Protein AF-A0A939ZT05-F1 (afdb_monomer_lite)

Secondary structure (DSSP, 8-state):
--HHHHHHHHHHHHHHHHHHHHHHHTS-HHHHHHHHHHHHHH----HHHHHHHHHHHGGGS-HHHHHHHHHHHHHHT-

Foldseek 3Di:
DDPVVVVVVVVVVVVVVVVVVVVLVPDDPVVNVVVVVVVVVVPPCDLVNLVVVLVVCVVVDDPVVSVVSVVVSVVSND

Sequence (78 aa):
MDVGEYIRKKERMKKNSESETAKYSSLSEEQLMQELFRVANASNVSNEELDAFFRNASPYLTPEQREKMKGLILQLKR

pLDDT: mean 77.36, std 10.28, range [52.59, 92.62]

Structure (mmCIF, N/CA/C/O backbone):
data_AF-A0A939ZT05-F1
#
_entry.id   AF-A0A939ZT05-F1
#
loop_
_atom_site.group_PDB
_atom_site.id
_atom_site.type_symbol
_atom_site.label_atom_id
_atom_site.label_alt_id
_atom_site.label_comp_id
_atom_site.label_asym_id
_atom_site.label_entity_id
_atom_site.label_seq_id
_atom_site.pdbx_PDB_ins_code
_atom_site.Cartn_x
_atom_site.Cartn_y
_atom_site.Cartn_z
_atom_site.occupancy
_atom_site.B_iso_or_equiv
_atom_site.auth_seq_id
_atom_site.auth_comp_id
_atom_site.auth_asym_id
_atom_site.auth_atom_id
_atom_site.pdbx_PDB_model_num
ATOM 1 N N . MET A 1 1 ? 24.154 16.986 -19.080 1.00 60.06 1 MET A N 1
ATOM 2 C CA . MET A 1 1 ? 23.596 15.702 -19.549 1.00 60.06 1 MET A CA 1
ATOM 3 C C . MET A 1 1 ? 23.769 15.683 -21.054 1.00 60.06 1 MET A C 1
ATOM 5 O O . MET A 1 1 ? 23.319 16.623 -21.697 1.00 60.06 1 MET A O 1
ATOM 9 N N . ASP A 1 2 ? 24.509 14.709 -21.577 1.00 85.62 2 ASP A N 1
ATOM 10 C CA . ASP A 1 2 ? 24.824 14.605 -23.004 1.00 85.62 2 ASP A CA 1
ATOM 11 C C . ASP A 1 2 ? 23.607 14.106 -23.808 1.00 85.62 2 ASP A C 1
ATOM 13 O O . ASP A 1 2 ? 22.854 13.239 -23.355 1.00 85.62 2 ASP A O 1
ATOM 17 N N . VAL A 1 3 ? 23.387 14.663 -25.001 1.00 75.31 3 VAL A N 1
ATOM 18 C CA . VAL A 1 3 ? 22.224 14.329 -25.847 1.00 75.31 3 VAL A CA 1
ATOM 19 C C . VAL A 1 3 ? 22.300 12.875 -26.331 1.00 75.31 3 VAL A C 1
ATOM 21 O O . VAL A 1 3 ? 21.273 12.195 -26.418 1.00 75.31 3 VAL A O 1
ATOM 24 N N . GLY A 1 4 ? 23.511 12.361 -26.571 1.00 79.19 4 GLY A N 1
ATOM 25 C CA . GLY A 1 4 ? 23.744 10.967 -26.945 1.00 79.19 4 GLY A CA 1
ATOM 26 C C . GLY A 1 4 ? 23.416 9.979 -25.822 1.00 79.19 4 GLY A C 1
ATOM 27 O O . GLY A 1 4 ? 22.911 8.885 -26.090 1.00 79.19 4 GLY A O 1
ATOM 28 N N . GLU A 1 5 ? 23.636 10.360 -24.562 1.00 75.31 5 GLU A N 1
ATOM 29 C CA . GLU A 1 5 ? 23.216 9.567 -23.398 1.00 75.31 5 GLU A CA 1
ATOM 30 C C . GLU A 1 5 ? 21.693 9.532 -23.224 1.00 75.31 5 GLU A C 1
ATOM 32 O O . GLU A 1 5 ? 21.128 8.475 -22.924 1.00 75.31 5 GLU A O 1
ATOM 37 N N . TYR A 1 6 ? 21.010 10.658 -23.449 1.00 75.75 6 TYR A N 1
ATOM 38 C CA . TYR A 1 6 ? 19.551 10.736 -23.332 1.00 75.75 6 TYR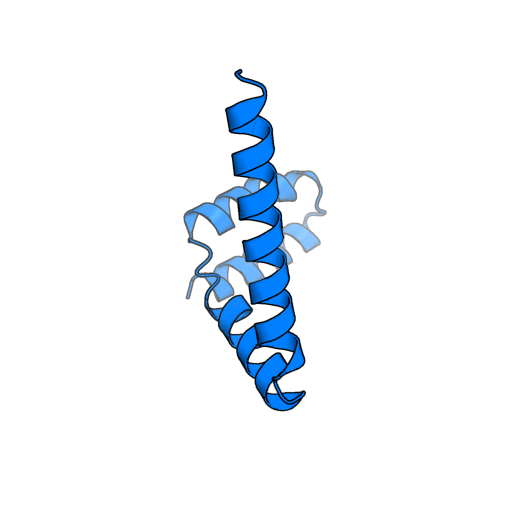 A CA 1
ATOM 39 C C . TYR A 1 6 ? 18.843 9.830 -24.350 1.00 75.75 6 TYR A C 1
ATOM 41 O O . TYR A 1 6 ? 17.924 9.088 -23.991 1.00 75.75 6 TYR A O 1
ATOM 49 N N . ILE A 1 7 ? 19.308 9.829 -25.604 1.00 80.69 7 ILE A N 1
ATOM 50 C CA . ILE A 1 7 ? 18.764 8.975 -26.670 1.00 80.69 7 ILE A CA 1
ATOM 51 C C . ILE A 1 7 ? 18.963 7.494 -26.324 1.00 80.69 7 ILE A C 1
ATOM 53 O O . ILE A 1 7 ? 17.997 6.729 -26.330 1.00 80.69 7 ILE A O 1
ATOM 57 N N . ARG A 1 8 ? 20.173 7.099 -25.904 1.00 80.00 8 ARG A N 1
ATOM 58 C CA . ARG A 1 8 ? 20.464 5.717 -25.478 1.00 80.00 8 ARG A CA 1
ATOM 59 C C . ARG A 1 8 ? 19.592 5.262 -24.308 1.00 80.00 8 ARG A C 1
ATOM 61 O O . ARG A 1 8 ? 19.131 4.120 -24.287 1.00 80.00 8 ARG A O 1
ATOM 68 N N . LYS A 1 9 ? 19.341 6.137 -23.330 1.00 76.06 9 LYS A N 1
ATOM 69 C CA . LYS A 1 9 ? 18.454 5.837 -22.197 1.00 76.06 9 LYS A CA 1
ATOM 70 C C . LYS A 1 9 ? 17.010 5.623 -22.658 1.00 76.06 9 LYS A C 1
ATOM 72 O O . LYS A 1 9 ? 16.369 4.667 -22.225 1.00 76.06 9 LYS A O 1
ATOM 77 N N . LYS A 1 10 ? 16.522 6.473 -23.564 1.00 73.56 10 LYS A N 1
ATOM 78 C CA . LYS A 1 10 ? 15.158 6.402 -24.101 1.00 73.56 10 LYS A CA 1
ATOM 79 C C . LYS A 1 10 ? 14.929 5.130 -24.926 1.00 73.56 10 LYS A C 1
ATOM 81 O O . LYS A 1 10 ? 13.897 4.484 -24.769 1.00 73.56 10 LYS A O 1
ATOM 86 N N . GLU A 1 11 ? 15.907 4.718 -25.731 1.00 72.12 11 GLU A N 1
ATOM 87 C CA . GLU A 1 11 ? 15.832 3.465 -26.495 1.00 72.12 11 GLU A CA 1
ATOM 88 C C . GLU A 1 11 ? 15.856 2.214 -25.607 1.00 72.12 11 GLU A C 1
ATOM 90 O O . GLU A 1 11 ? 15.115 1.266 -25.866 1.00 72.12 11 GLU A O 1
ATOM 95 N N . ARG A 1 12 ? 16.648 2.210 -24.523 1.00 69.00 12 ARG A N 1
ATOM 96 C CA . ARG A 1 12 ? 16.640 1.108 -23.541 1.00 69.00 12 ARG A CA 1
ATOM 97 C C . ARG A 1 12 ? 15.297 0.989 -22.823 1.00 69.00 12 ARG A C 1
ATOM 99 O O . ARG A 1 12 ? 14.801 -0.119 -22.660 1.00 69.00 12 ARG A O 1
ATOM 106 N N . MET A 1 13 ? 14.696 2.114 -22.434 1.00 64.69 13 MET A N 1
ATOM 107 C CA . MET A 1 13 ? 13.368 2.121 -21.810 1.00 64.69 13 MET A CA 1
ATOM 108 C C . MET A 1 13 ? 12.290 1.596 -22.762 1.00 64.69 13 MET A C 1
ATOM 110 O O . MET A 1 13 ? 11.473 0.779 -22.350 1.00 64.69 13 MET A O 1
AT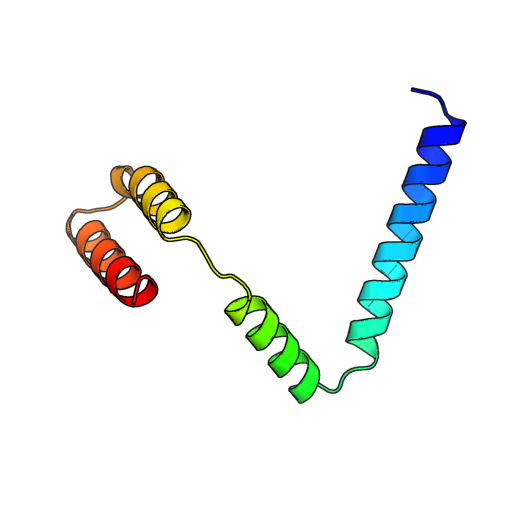OM 114 N N . LYS A 1 14 ? 12.340 1.995 -24.040 1.00 65.75 14 LYS A N 1
ATOM 115 C CA . LYS A 1 14 ? 11.404 1.522 -25.067 1.00 65.75 14 LYS A CA 1
ATOM 116 C C . LYS A 1 14 ? 11.511 0.009 -25.295 1.00 65.75 14 LYS A C 1
ATOM 118 O O . LYS A 1 14 ? 10.496 -0.683 -25.258 1.00 65.75 14 LYS A O 1
ATOM 123 N N . LYS A 1 15 ? 12.735 -0.517 -25.424 1.00 65.56 15 LYS A N 1
ATOM 124 C CA . LYS A 1 15 ? 12.979 -1.967 -25.533 1.00 65.56 15 LYS A CA 1
ATOM 125 C C . LYS A 1 15 ? 12.491 -2.745 -24.309 1.00 65.56 15 LYS A C 1
ATOM 127 O O . LYS A 1 15 ? 11.917 -3.817 -24.472 1.00 65.56 15 LYS A O 1
ATOM 132 N N . ASN A 1 16 ? 12.675 -2.207 -23.101 1.00 66.81 16 ASN A N 1
ATOM 133 C CA . ASN A 1 16 ? 12.159 -2.843 -21.887 1.00 66.81 16 ASN A CA 1
ATOM 134 C C . ASN A 1 16 ? 10.626 -2.913 -21.900 1.00 66.81 16 ASN A C 1
ATOM 136 O O . ASN A 1 16 ? 10.081 -4.000 -21.722 1.00 66.81 16 ASN A O 1
ATOM 140 N N . SER A 1 17 ? 9.944 -1.799 -22.199 1.00 62.38 17 SER A N 1
ATOM 141 C CA . SER A 1 17 ? 8.475 -1.762 -22.253 1.00 62.38 17 SER A CA 1
ATOM 142 C C . SER A 1 17 ? 7.884 -2.677 -23.332 1.00 62.38 17 SER A C 1
ATOM 144 O O . SER A 1 17 ? 6.866 -3.329 -23.104 1.00 62.38 17 SER A O 1
ATOM 146 N N . GLU A 1 18 ? 8.534 -2.771 -24.497 1.00 65.50 18 GLU A N 1
ATOM 147 C CA . GLU A 1 18 ? 8.123 -3.680 -25.576 1.00 65.50 18 GLU A CA 1
ATOM 148 C C . GLU A 1 18 ? 8.296 -5.154 -25.170 1.00 65.50 18 GLU A C 1
ATOM 150 O O . GLU A 1 18 ? 7.458 -5.989 -25.501 1.00 65.50 18 GLU A O 1
ATOM 155 N N . SER A 1 19 ? 9.334 -5.486 -24.395 1.00 64.69 19 SER A N 1
ATOM 156 C CA . SER A 1 19 ? 9.542 -6.860 -23.918 1.00 64.69 19 SER A CA 1
ATOM 157 C C . SER A 1 19 ? 8.561 -7.276 -22.816 1.00 64.69 19 SER A C 1
ATOM 159 O O . SER A 1 19 ? 8.124 -8.425 -22.782 1.00 64.69 19 SER A O 1
ATOM 161 N N . GLU A 1 20 ? 8.167 -6.350 -21.937 1.00 63.12 20 GLU A N 1
ATOM 162 C CA . GLU A 1 20 ? 7.192 -6.631 -20.880 1.00 63.12 20 GLU A CA 1
ATOM 163 C C . GLU A 1 20 ? 5.792 -6.809 -21.464 1.00 63.12 20 GLU A C 1
ATOM 165 O O . GLU A 1 20 ? 5.094 -7.761 -21.129 1.00 63.12 20 GLU A O 1
ATOM 170 N N . THR A 1 21 ? 5.403 -5.955 -22.409 1.00 65.88 21 THR A N 1
ATOM 171 C CA . THR A 1 21 ? 4.114 -6.089 -23.103 1.00 65.88 21 THR A CA 1
ATOM 172 C C . THR A 1 21 ? 4.030 -7.365 -23.941 1.00 65.88 21 THR A C 1
ATOM 174 O O . THR A 1 21 ? 2.993 -8.027 -23.921 1.00 65.88 21 THR A O 1
ATOM 177 N N . ALA A 1 22 ? 5.123 -7.776 -24.595 1.00 73.44 22 ALA A N 1
ATOM 178 C CA . ALA A 1 22 ? 5.198 -9.050 -25.315 1.00 73.44 22 ALA A CA 1
ATOM 179 C C . ALA A 1 22 ? 5.091 -10.283 -24.393 1.00 73.44 22 ALA A C 1
ATOM 181 O O . ALA A 1 22 ? 4.569 -11.331 -24.783 1.00 73.44 22 ALA A O 1
ATOM 182 N N . LYS A 1 23 ? 5.573 -10.166 -23.151 1.00 68.50 23 LYS A N 1
ATOM 18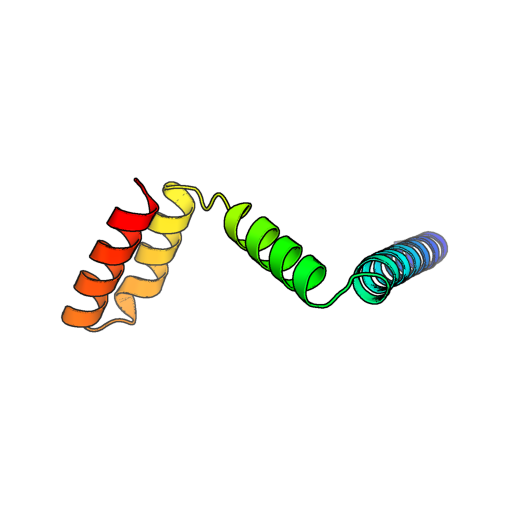3 C CA . LYS A 1 23 ? 5.478 -11.235 -22.152 1.00 68.50 23 LYS A CA 1
ATOM 184 C C . LYS A 1 23 ? 4.029 -11.493 -21.743 1.00 68.50 23 LYS A C 1
ATOM 186 O O . LYS A 1 23 ? 3.641 -12.644 -21.610 1.00 68.50 23 LYS A O 1
ATOM 191 N N . TYR A 1 24 ? 3.232 -10.442 -21.564 1.00 68.06 24 TYR A N 1
ATOM 192 C CA . TYR A 1 24 ? 1.837 -10.571 -21.133 1.00 68.06 24 TYR A CA 1
ATOM 193 C C . TYR A 1 24 ? 0.865 -10.844 -22.285 1.00 68.06 24 TYR A C 1
ATOM 195 O O . TYR A 1 24 ? -0.172 -11.458 -22.066 1.00 68.06 24 TYR A O 1
ATOM 203 N N . SER A 1 25 ? 1.202 -10.447 -23.516 1.00 74.19 25 SER A N 1
ATOM 204 C CA . SER A 1 25 ? 0.364 -10.705 -24.695 1.00 74.19 25 SER A CA 1
ATOM 205 C C . SER A 1 25 ? 0.354 -12.168 -25.149 1.00 74.19 25 SER A C 1
ATOM 207 O O . SER A 1 25 ? -0.524 -12.563 -25.910 1.00 74.19 25 SER A O 1
ATOM 209 N N . SER A 1 26 ? 1.324 -12.966 -24.697 1.00 79.75 26 SER A N 1
ATOM 210 C CA . SER A 1 26 ? 1.452 -14.392 -25.021 1.00 79.75 26 SER A CA 1
ATOM 211 C C . SER A 1 26 ? 0.898 -15.327 -23.939 1.00 79.75 26 SER A C 1
ATOM 213 O O . SER A 1 26 ? 0.878 -16.541 -24.141 1.00 79.75 26 SER A O 1
ATOM 215 N N . LEU A 1 27 ? 0.435 -14.786 -22.806 1.00 79.75 27 LEU A N 1
ATOM 216 C CA . LEU A 1 27 ? -0.166 -15.567 -21.726 1.00 79.75 27 LEU A CA 1
ATOM 217 C C . LEU A 1 27 ? -1.663 -15.767 -21.966 1.00 79.75 27 LEU A C 1
ATOM 219 O O . LEU A 1 27 ? -2.365 -14.863 -22.416 1.00 79.75 27 LEU A O 1
ATOM 223 N N . SER A 1 28 ? -2.159 -16.951 -21.609 1.00 83.19 28 SER A N 1
ATOM 224 C CA . SER A 1 28 ? -3.602 -17.161 -21.460 1.00 83.19 28 SER A CA 1
ATOM 225 C C . SER A 1 28 ? -4.153 -16.337 -20.290 1.00 83.19 28 SER A C 1
ATOM 227 O O . SER A 1 28 ? -3.414 -15.967 -19.378 1.00 83.19 28 SER A O 1
ATOM 229 N N . GLU A 1 29 ? -5.460 -16.075 -20.290 1.00 74.38 29 GLU A N 1
ATOM 230 C CA . GLU A 1 29 ? -6.134 -15.290 -19.246 1.00 74.38 29 GLU A CA 1
ATOM 231 C C . GLU A 1 29 ? -5.887 -15.851 -17.834 1.00 74.38 29 GLU A C 1
ATOM 233 O O . GLU A 1 29 ? -5.551 -15.106 -16.915 1.00 74.38 29 GLU A O 1
ATOM 238 N N . GLU A 1 30 ? -5.953 -17.174 -17.669 1.00 74.94 30 GLU A N 1
ATOM 239 C CA . GLU A 1 30 ? -5.678 -17.842 -16.391 1.00 74.94 30 GLU A CA 1
ATOM 240 C C . GLU A 1 30 ? -4.227 -17.655 -15.932 1.00 74.94 30 GLU A C 1
ATOM 242 O O . GLU A 1 30 ? -3.974 -17.400 -14.755 1.00 74.94 30 GLU A O 1
ATOM 247 N N . GLN A 1 31 ? -3.264 -17.725 -16.852 1.00 74.81 31 GLN A N 1
ATOM 248 C CA . GLN A 1 31 ? -1.850 -17.507 -16.534 1.00 74.81 31 GLN A CA 1
ATOM 249 C C . GLN A 1 31 ? -1.550 -16.037 -16.239 1.00 74.81 31 GLN A C 1
ATOM 251 O O . GLN A 1 31 ? -0.739 -15.738 -15.361 1.00 74.81 31 GLN A O 1
ATOM 256 N N . LEU A 1 32 ? -2.226 -15.119 -16.932 1.00 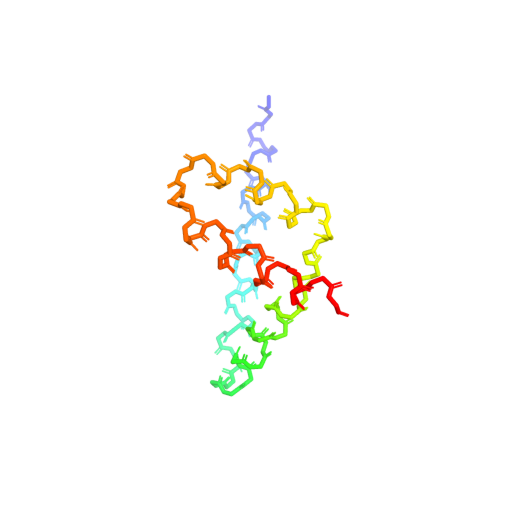76.44 32 LEU A N 1
ATOM 257 C CA . LEU A 1 32 ? -2.155 -13.690 -16.661 1.00 76.44 32 LEU A CA 1
ATOM 258 C C . LEU A 1 32 ? -2.680 -13.390 -15.250 1.00 76.44 32 LEU A C 1
ATOM 260 O O . LEU A 1 32 ? -2.022 -12.688 -14.486 1.00 76.44 32 LEU A O 1
ATOM 264 N N . MET A 1 33 ? -3.820 -13.978 -14.873 1.00 74.62 33 MET A N 1
ATOM 265 C CA . MET A 1 33 ? -4.371 -13.864 -13.522 1.00 74.62 33 MET A CA 1
ATOM 266 C C 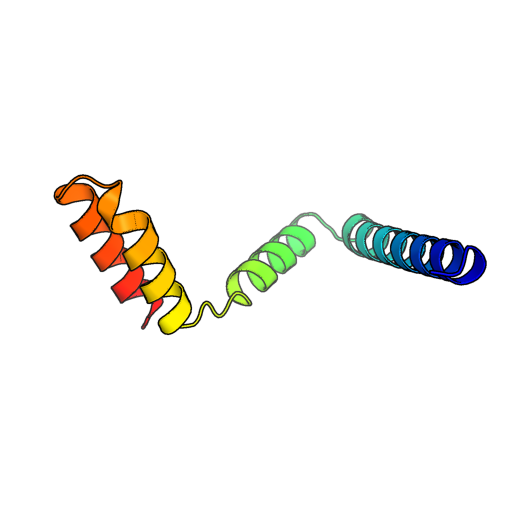. MET A 1 33 ? -3.425 -14.447 -12.471 1.00 74.62 33 MET A C 1
ATOM 268 O O . MET A 1 33 ? -3.167 -13.793 -11.465 1.00 74.62 33 MET A O 1
ATOM 272 N N . GLN A 1 34 ? -2.853 -15.632 -12.698 1.00 75.31 34 GLN A N 1
ATOM 273 C CA . GLN A 1 34 ? -1.886 -16.229 -11.771 1.00 75.31 34 GLN A CA 1
ATOM 274 C C . GLN A 1 34 ? -0.629 -15.370 -11.591 1.00 75.31 34 GLN A C 1
ATOM 276 O O . GLN A 1 34 ? -0.148 -15.233 -10.469 1.00 75.31 34 GLN A O 1
ATOM 281 N N . GLU A 1 35 ? -0.111 -14.760 -12.658 1.00 72.38 35 GLU A N 1
ATOM 282 C CA . GLU A 1 35 ? 1.001 -13.806 -12.574 1.00 72.38 35 GLU A CA 1
ATOM 283 C C . GLU A 1 35 ? 0.613 -12.547 -11.797 1.00 72.38 35 GLU A C 1
ATOM 285 O O . GLU A 1 35 ? 1.360 -12.128 -10.917 1.00 72.38 35 GLU A O 1
ATOM 290 N N . LEU A 1 36 ? -0.570 -11.980 -12.047 1.00 69.31 36 LEU A N 1
ATOM 291 C CA . LEU A 1 36 ? -1.071 -10.825 -11.298 1.00 69.31 36 LEU A CA 1
ATOM 292 C C . LEU A 1 36 ? -1.220 -11.142 -9.806 1.00 69.31 36 LEU A C 1
ATOM 294 O O . LEU A 1 36 ? -0.771 -10.362 -8.967 1.00 69.31 36 LEU A O 1
ATOM 298 N N . PHE A 1 37 ? -1.771 -12.309 -9.464 1.00 68.00 37 PHE A N 1
ATOM 299 C CA . PHE A 1 37 ? -1.862 -12.772 -8.080 1.00 68.00 37 PHE A CA 1
ATOM 300 C C . PHE A 1 37 ? -0.490 -13.059 -7.476 1.00 68.00 37 PHE A C 1
ATOM 302 O O . PHE A 1 37 ? -0.271 -12.747 -6.312 1.00 68.00 37 PHE A O 1
ATOM 309 N N . ARG A 1 38 ? 0.458 -13.603 -8.246 1.00 68.00 38 ARG A N 1
ATOM 310 C CA . ARG A 1 38 ? 1.829 -13.839 -7.782 1.00 68.00 38 ARG A CA 1
ATOM 311 C C . ARG A 1 38 ? 2.564 -12.533 -7.516 1.00 68.00 38 ARG A C 1
ATOM 313 O O . ARG A 1 38 ? 3.254 -12.444 -6.512 1.00 68.00 38 ARG A O 1
ATOM 320 N N . VAL A 1 39 ? 2.415 -11.530 -8.377 1.00 63.09 39 VAL A N 1
ATOM 321 C CA . VAL A 1 39 ? 2.990 -10.191 -8.181 1.00 63.09 39 VAL A CA 1
ATOM 322 C C . VAL A 1 39 ? 2.346 -9.508 -6.975 1.00 63.09 39 VAL A C 1
ATOM 324 O O . VAL A 1 39 ? 3.063 -8.958 -6.145 1.00 63.09 39 VAL A O 1
ATOM 327 N N . ALA A 1 40 ? 1.025 -9.622 -6.814 1.00 58.47 40 ALA A N 1
ATOM 328 C CA . ALA A 1 40 ? 0.317 -9.120 -5.638 1.00 58.47 40 ALA A CA 1
ATOM 329 C C . ALA A 1 40 ? 0.728 -9.842 -4.337 1.00 58.47 40 ALA A C 1
ATOM 331 O O . ALA A 1 40 ? 0.864 -9.197 -3.300 1.00 58.47 40 ALA A O 1
ATOM 332 N N . ASN A 1 41 ? 0.998 -11.151 -4.383 1.00 59.34 41 ASN A N 1
ATOM 333 C CA . ASN A 1 41 ? 1.555 -11.909 -3.253 1.00 59.34 41 ASN A CA 1
ATOM 334 C C . ASN A 1 41 ? 3.050 -11.645 -3.028 1.00 59.34 41 ASN A C 1
ATOM 336 O O . ASN A 1 41 ? 3.546 -11.853 -1.927 1.00 59.34 41 ASN A O 1
ATOM 340 N N . ALA A 1 42 ? 3.784 -11.220 -4.058 1.00 52.59 42 ALA A N 1
ATOM 341 C CA . ALA A 1 42 ? 5.200 -10.874 -3.966 1.00 52.59 42 ALA A CA 1
ATOM 342 C C . ALA A 1 42 ? 5.425 -9.465 -3.402 1.00 52.59 42 ALA A C 1
ATOM 344 O O . ALA A 1 42 ? 6.560 -9.133 -3.049 1.00 52.59 42 ALA A O 1
ATOM 345 N N . SER A 1 43 ? 4.369 -8.655 -3.265 1.00 57.47 43 SER A N 1
ATOM 346 C CA . SER A 1 43 ? 4.361 -7.496 -2.372 1.00 57.47 43 SER A CA 1
ATOM 347 C C . SER A 1 43 ? 4.454 -7.980 -0.921 1.00 57.47 43 SER A C 1
ATOM 349 O O . SER A 1 43 ? 3.482 -7.979 -0.173 1.00 57.47 43 SER A O 1
ATOM 351 N N . ASN A 1 44 ? 5.654 -8.397 -0.518 1.00 65.56 44 ASN A N 1
ATOM 352 C CA . ASN A 1 44 ? 6.048 -8.504 0.879 1.00 65.56 44 ASN A CA 1
ATOM 353 C C . ASN A 1 44 ? 6.134 -7.082 1.433 1.00 65.56 44 ASN A C 1
ATOM 355 O O . ASN A 1 44 ? 7.224 -6.532 1.576 1.00 65.56 44 ASN A O 1
ATOM 359 N N . VAL A 1 45 ? 4.977 -6.462 1.662 1.00 71.94 45 VAL A N 1
ATOM 360 C CA . VAL A 1 45 ? 4.916 -5.164 2.325 1.00 71.94 45 VAL A CA 1
ATOM 361 C C . VAL A 1 45 ? 5.489 -5.375 3.715 1.00 71.94 45 VAL A C 1
ATOM 363 O O . VAL A 1 45 ? 4.995 -6.210 4.478 1.00 71.94 45 VAL A O 1
ATOM 366 N N . SER A 1 46 ? 6.569 -4.671 4.030 1.00 83.06 46 SER A N 1
ATOM 367 C CA . SER A 1 46 ? 7.225 -4.863 5.313 1.00 83.06 46 SER A CA 1
ATOM 368 C C . SER A 1 46 ? 6.315 -4.382 6.445 1.00 83.06 46 SER A C 1
ATOM 370 O O . SER A 1 46 ? 5.464 -3.500 6.280 1.00 83.06 46 SER A O 1
ATOM 372 N N . ASN A 1 47 ? 6.519 -4.922 7.647 1.00 83.75 47 ASN A N 1
ATOM 373 C CA . ASN A 1 47 ? 5.792 -4.454 8.828 1.00 83.75 47 ASN A CA 1
ATOM 374 C C . ASN A 1 47 ? 5.967 -2.940 9.050 1.00 83.75 47 ASN A C 1
ATOM 376 O O . ASN A 1 47 ? 5.052 -2.285 9.552 1.00 83.75 47 ASN A O 1
ATOM 380 N N . GLU A 1 48 ? 7.118 -2.398 8.650 1.00 85.88 48 GLU A N 1
ATOM 381 C CA . GLU A 1 48 ? 7.466 -0.980 8.738 1.00 85.88 48 GLU A CA 1
ATOM 382 C C . GLU A 1 48 ? 6.712 -0.143 7.699 1.00 85.88 48 GLU A C 1
ATOM 384 O O . GLU A 1 48 ? 6.226 0.940 8.029 1.00 85.88 48 GLU A O 1
ATOM 389 N N . GLU A 1 49 ? 6.555 -0.652 6.475 1.00 84.94 49 GLU A N 1
ATOM 390 C CA . GLU A 1 49 ? 5.764 -0.020 5.413 1.00 84.94 49 GLU A CA 1
ATOM 391 C C . GLU A 1 49 ? 4.276 0.021 5.776 1.00 84.94 49 GLU A C 1
ATOM 393 O O . GLU A 1 49 ? 3.629 1.056 5.601 1.00 84.94 49 GLU A O 1
ATOM 398 N N . LEU A 1 50 ? 3.747 -1.051 6.373 1.00 84.62 50 LEU A N 1
ATOM 399 C CA . LEU A 1 50 ? 2.377 -1.079 6.896 1.00 84.62 50 LEU A CA 1
ATOM 400 C C . LEU A 1 50 ? 2.175 -0.058 8.030 1.00 84.62 50 LEU A C 1
ATOM 402 O O . LEU A 1 50 ? 1.159 0.639 8.067 1.00 84.62 50 LEU A O 1
ATOM 406 N N . ASP A 1 51 ? 3.150 0.087 8.933 1.00 86.25 51 ASP A N 1
ATOM 407 C CA . ASP A 1 51 ? 3.088 1.087 10.008 1.00 86.25 51 ASP A CA 1
ATOM 408 C C . ASP A 1 51 ? 3.251 2.521 9.497 1.00 86.25 51 ASP A C 1
ATOM 410 O O . ASP A 1 51 ? 2.662 3.455 10.049 1.00 86.25 51 ASP A O 1
ATOM 414 N N . ALA A 1 52 ? 4.072 2.728 8.467 1.00 88.62 52 ALA A N 1
ATOM 415 C CA . ALA A 1 52 ? 4.218 4.021 7.808 1.00 88.62 52 ALA A CA 1
ATOM 416 C C . ALA A 1 52 ? 2.917 4.412 7.097 1.00 88.62 52 ALA A C 1
ATOM 418 O O . ALA A 1 52 ? 2.419 5.523 7.288 1.00 88.62 52 ALA A O 1
ATOM 419 N N . PHE A 1 53 ? 2.314 3.477 6.361 1.00 87.81 53 PHE A N 1
ATOM 420 C CA . PHE A 1 53 ? 1.011 3.659 5.732 1.00 87.81 53 PHE A CA 1
ATOM 421 C C . PHE A 1 53 ? -0.065 4.013 6.764 1.00 87.81 53 PHE A C 1
ATOM 423 O O . PHE A 1 53 ? -0.765 5.014 6.601 1.00 87.81 53 PHE A O 1
ATOM 430 N N . PHE A 1 54 ? -0.146 3.267 7.873 1.00 88.62 54 PHE A N 1
ATOM 431 C CA . PHE A 1 54 ? -1.115 3.550 8.931 1.00 88.62 54 PHE A CA 1
ATOM 432 C C . PHE A 1 54 ? -0.937 4.948 9.518 1.00 88.62 54 PHE A C 1
ATOM 434 O O . PHE A 1 54 ? -1.913 5.682 9.659 1.00 88.62 54 PHE A O 1
ATOM 441 N N . ARG A 1 55 ? 0.301 5.339 9.843 1.00 90.44 55 ARG A N 1
ATOM 442 C CA . ARG A 1 55 ? 0.604 6.664 10.405 1.00 90.44 55 ARG A CA 1
ATOM 443 C C . ARG A 1 55 ? 0.222 7.798 9.459 1.00 90.44 55 ARG A C 1
ATOM 445 O O . ARG A 1 55 ? -0.315 8.797 9.929 1.00 90.44 55 ARG A O 1
ATOM 452 N N . ASN A 1 56 ? 0.435 7.619 8.158 1.00 90.12 56 ASN A N 1
ATOM 453 C CA . ASN A 1 56 ? 0.103 8.620 7.146 1.00 90.12 56 ASN A CA 1
ATOM 454 C C . ASN A 1 56 ? -1.405 8.707 6.870 1.00 90.12 56 ASN A C 1
ATOM 456 O O . ASN A 1 56 ? -1.923 9.799 6.663 1.00 90.12 56 ASN A O 1
ATOM 460 N N . ALA A 1 57 ? -2.123 7.582 6.889 1.00 84.38 57 ALA A N 1
ATOM 461 C CA . ALA A 1 57 ? -3.560 7.543 6.617 1.00 84.38 57 ALA A CA 1
ATOM 462 C C . ALA A 1 57 ? -4.418 7.894 7.848 1.00 84.38 57 ALA A C 1
ATOM 464 O O . ALA A 1 57 ? -5.474 8.508 7.717 1.00 84.38 57 ALA A O 1
ATOM 465 N N . SER A 1 58 ? -3.958 7.552 9.054 1.00 84.06 58 SER A N 1
ATOM 466 C CA . SER A 1 58 ? -4.675 7.709 10.330 1.00 84.06 58 SER A CA 1
ATOM 467 C C . SER A 1 58 ? -5.282 9.105 10.589 1.00 84.06 58 SER A C 1
ATOM 469 O O . SER A 1 58 ? -6.408 9.151 11.098 1.00 84.06 58 SER A O 1
ATOM 471 N N . PRO A 1 59 ? -4.635 10.240 10.245 1.00 91.69 59 PRO A N 1
ATOM 472 C CA . PRO A 1 59 ? -5.207 11.580 10.424 1.00 91.69 59 PRO A CA 1
ATOM 473 C C . PRO A 1 59 ? -6.441 11.867 9.560 1.00 91.69 59 PRO A C 1
ATOM 475 O O . PRO A 1 59 ? -7.241 12.724 9.921 1.00 91.69 59 PRO A O 1
ATOM 478 N N . TYR A 1 60 ? -6.604 11.157 8.441 1.00 92.62 60 TYR A N 1
ATOM 479 C CA . TYR A 1 60 ? -7.690 11.366 7.477 1.00 92.62 60 TYR A CA 1
ATOM 480 C C . TYR A 1 60 ? -8.892 10.442 7.709 1.00 92.62 60 TYR A C 1
ATOM 482 O O . TYR A 1 60 ? -9.853 10.476 6.944 1.00 92.62 60 TYR A O 1
ATOM 490 N N . LEU A 1 61 ? -8.837 9.600 8.743 1.00 90.44 61 LEU A N 1
ATOM 491 C CA . LEU A 1 61 ? -9.845 8.584 9.022 1.00 90.44 61 LEU A CA 1
ATOM 492 C C . LEU A 1 61 ? -10.672 8.924 10.253 1.00 90.44 61 LEU A C 1
ATOM 494 O O . LEU A 1 61 ? -10.167 9.451 11.247 1.00 90.44 61 LEU A O 1
ATOM 498 N N . THR A 1 62 ? -11.942 8.526 10.215 1.00 92.25 62 THR A N 1
ATOM 499 C CA . THR A 1 62 ? -12.787 8.524 11.409 1.00 92.25 62 THR A CA 1
ATOM 500 C C . THR A 1 62 ? -12.287 7.482 12.421 1.00 92.25 62 THR A C 1
ATOM 502 O O . THR A 1 62 ? -11.582 6.536 12.046 1.00 92.25 62 THR A O 1
ATOM 505 N N . PRO A 1 63 ? -12.655 7.597 13.711 1.00 90.94 63 PRO A N 1
ATOM 506 C CA . PRO A 1 63 ? -12.245 6.631 14.732 1.00 90.94 63 PRO A CA 1
ATOM 507 C C . PRO A 1 63 ? -12.582 5.173 14.373 1.00 90.94 63 PRO A C 1
ATOM 509 O O . PRO A 1 63 ? -11.744 4.289 14.532 1.00 90.94 63 PRO A O 1
ATOM 512 N N . GLU A 1 64 ? -13.767 4.924 13.807 1.00 90.25 64 GLU A N 1
ATOM 513 C CA . GLU A 1 64 ? -14.179 3.586 13.361 1.00 90.25 64 GLU A CA 1
ATOM 514 C C . GLU A 1 64 ? -13.350 3.069 12.179 1.00 90.25 64 GLU A C 1
ATOM 516 O O . GLU A 1 64 ? -12.976 1.896 12.139 1.00 90.25 64 GLU A O 1
ATOM 521 N N . GLN A 1 65 ? -13.043 3.932 11.208 1.00 88.25 65 GLN A N 1
ATOM 522 C CA . GLN A 1 65 ? -12.209 3.570 10.060 1.00 88.25 65 GLN A CA 1
ATOM 523 C C . GLN A 1 65 ? -10.771 3.269 10.488 1.00 88.25 65 GLN A C 1
ATOM 525 O O . GLN A 1 65 ? -10.150 2.343 9.966 1.00 88.25 65 GLN A O 1
ATOM 530 N N . ARG A 1 66 ? -10.258 4.010 11.473 1.00 91.12 66 ARG A N 1
ATOM 531 C CA . ARG A 1 66 ? -8.930 3.796 12.047 1.00 91.12 66 ARG A CA 1
ATOM 532 C C . ARG A 1 66 ? -8.822 2.431 12.730 1.00 91.12 66 ARG A C 1
ATOM 534 O O . ARG A 1 66 ? -7.851 1.720 12.482 1.00 91.12 66 ARG A O 1
ATOM 541 N N . GLU A 1 67 ? -9.808 2.042 13.536 1.00 90.19 67 GLU A N 1
ATOM 542 C CA . GLU A 1 67 ? -9.832 0.719 14.182 1.00 90.19 67 GLU A CA 1
ATOM 543 C C . GLU A 1 67 ? -9.951 -0.420 13.160 1.00 90.19 67 GLU A C 1
ATOM 545 O O . GLU A 1 67 ? -9.187 -1.386 13.221 1.00 90.19 67 GLU A O 1
ATOM 550 N N . LYS A 1 68 ? -10.816 -0.277 12.145 1.00 89.81 68 LYS A N 1
ATOM 551 C CA . LYS A 1 68 ? -10.906 -1.256 11.047 1.00 89.81 68 LYS A CA 1
ATOM 552 C C . LYS A 1 68 ? -9.577 -1.409 10.307 1.00 89.81 68 LYS A C 1
ATOM 554 O O . LYS A 1 68 ? -9.121 -2.529 10.089 1.00 89.81 68 LYS A O 1
ATOM 559 N N . MET A 1 69 ? -8.924 -0.298 9.965 1.00 87.88 69 MET A N 1
ATOM 560 C CA . MET A 1 69 ? -7.638 -0.315 9.265 1.00 87.88 69 MET A CA 1
ATOM 561 C C . MET A 1 69 ? -6.525 -0.938 10.116 1.00 87.88 69 MET A C 1
ATOM 563 O O . MET A 1 69 ? -5.724 -1.718 9.609 1.00 87.88 69 MET A O 1
ATOM 567 N N . LYS A 1 70 ? -6.503 -0.657 11.422 1.00 89.00 70 LYS A N 1
ATOM 568 C CA . LYS A 1 70 ? -5.571 -1.282 12.367 1.00 89.00 70 LYS A CA 1
ATOM 569 C C . LYS A 1 70 ? -5.760 -2.801 12.432 1.00 89.00 70 LYS A C 1
ATOM 571 O O . LYS A 1 70 ? -4.773 -3.532 12.435 1.00 89.00 70 LYS A O 1
ATOM 576 N N . GLY A 1 71 ? -7.009 -3.273 12.442 1.00 87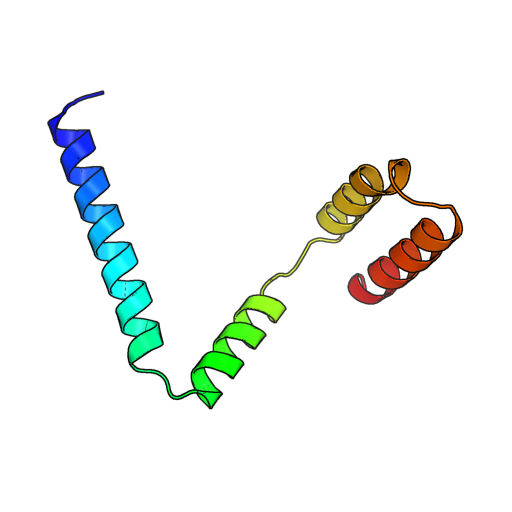.75 71 GLY A N 1
ATOM 577 C CA . GLY A 1 71 ? -7.335 -4.702 12.408 1.00 87.75 71 GLY A CA 1
ATOM 578 C C . GLY A 1 71 ? -6.838 -5.397 11.138 1.00 87.75 71 GLY A C 1
ATOM 579 O O . GLY A 1 71 ? -6.223 -6.456 11.222 1.00 87.75 71 GLY A O 1
ATOM 580 N N . LEU A 1 72 ? -7.031 -4.767 9.976 1.00 86.50 72 LEU A N 1
ATOM 581 C CA . LEU A 1 72 ? -6.549 -5.286 8.692 1.00 86.50 72 LEU A CA 1
ATOM 582 C C . LEU A 1 72 ? -5.019 -5.359 8.641 1.00 86.50 72 LEU A C 1
ATOM 584 O O . LEU A 1 72 ? -4.459 -6.370 8.229 1.00 86.50 72 LEU A O 1
ATOM 588 N N . ILE A 1 73 ? -4.330 -4.325 9.125 1.00 85.88 73 ILE A N 1
ATOM 589 C CA . ILE A 1 73 ? -2.863 -4.320 9.186 1.00 85.88 73 ILE A CA 1
ATOM 590 C C . ILE A 1 73 ? -2.351 -5.420 10.119 1.00 85.88 73 ILE A C 1
ATOM 592 O O . ILE A 1 73 ? -1.407 -6.119 9.774 1.00 85.88 73 ILE A O 1
ATOM 596 N N . LEU A 1 74 ? -2.993 -5.634 11.268 1.00 85.06 74 LEU A N 1
ATOM 597 C CA . LEU A 1 74 ? -2.649 -6.732 12.177 1.00 85.06 74 LEU A CA 1
ATOM 598 C C . LEU A 1 74 ? -2.800 -8.118 11.536 1.00 85.06 74 LEU A C 1
ATOM 600 O O . LEU A 1 74 ? -2.039 -9.017 11.881 1.00 85.06 74 LEU A O 1
ATOM 604 N N . GLN A 1 75 ? -3.766 -8.299 10.633 1.00 84.31 75 GLN A N 1
ATOM 605 C CA . GLN A 1 75 ? -3.934 -9.546 9.883 1.00 84.31 75 GLN A CA 1
ATOM 606 C C . GLN A 1 75 ? -2.856 -9.724 8.811 1.00 84.31 75 GLN A C 1
ATOM 608 O O . GLN A 1 75 ? -2.382 -10.836 8.633 1.00 84.31 75 GLN A O 1
ATOM 613 N N . LEU A 1 76 ? -2.446 -8.641 8.145 1.00 81.75 76 LEU A N 1
ATOM 614 C CA . LEU A 1 76 ? -1.401 -8.660 7.114 1.00 81.75 76 LEU A CA 1
ATOM 615 C C . LEU A 1 76 ? 0.015 -8.858 7.677 1.00 81.75 76 LEU A C 1
ATOM 617 O O . LEU A 1 76 ? 0.901 -9.292 6.953 1.00 81.75 76 LEU A O 1
ATOM 621 N N . LYS A 1 77 ? 0.233 -8.539 8.958 1.00 80.25 77 LYS A N 1
ATOM 622 C CA . LYS A 1 77 ? 1.515 -8.740 9.657 1.00 80.25 77 LYS A CA 1
ATOM 623 C C . LYS A 1 77 ? 1.745 -10.172 10.174 1.00 80.25 77 LYS A C 1
ATOM 625 O O . LYS A 1 77 ? 2.802 -10.419 10.756 1.00 80.25 77 LYS A O 1
ATOM 630 N N . ARG A 1 78 ? 0.753 -11.064 10.075 1.00 65.00 78 ARG A N 1
ATOM 631 C CA . ARG A 1 78 ? 0.820 -12.459 10.553 1.00 65.00 78 ARG A CA 1
ATOM 632 C C . ARG A 1 78 ? 1.260 -13.401 9.448 1.00 65.00 78 ARG A C 1
ATOM 634 O O . ARG A 1 78 ? 2.009 -14.338 9.795 1.00 65.00 78 ARG A O 1
#

Radius of gyration: 20.0 Å; chains: 1; bounding box: 39×34×42 Å